Protein AF-A0A0B1RUL2-F1 (afdb_monomer_lite)

pLDDT: mean 76.72, std 11.23, range [47.25, 94.31]

Foldseek 3Di:
DDDDPPDDDDDDDDDDVVVVVVVVVVLVVLAF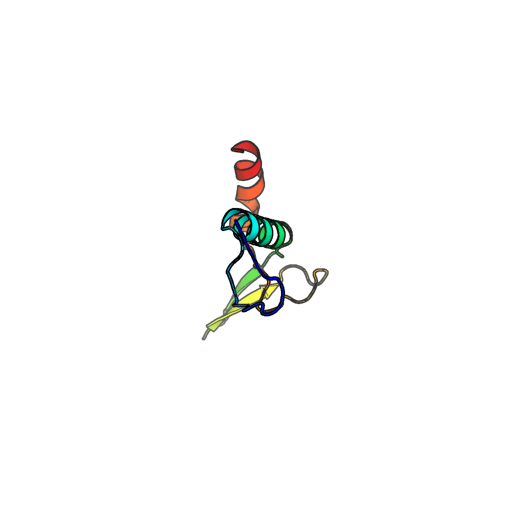EWDWDDDVPDTDIHGPDPPDPDDDPPGDHDYPVNVVCVVVVVVVD

Structure (mmCIF, N/CA/C/O backbone):
data_AF-A0A0B1RUL2-F1
#
_entry.id   AF-A0A0B1RUL2-F1
#
loop_
_atom_site.group_PDB
_atom_site.id
_atom_site.type_symbol
_atom_site.label_atom_id
_atom_site.label_alt_id
_atom_site.label_comp_id
_atom_site.label_asym_id
_atom_site.label_entity_id
_atom_site.label_seq_id
_atom_site.pdbx_PDB_ins_code
_atom_site.Cartn_x
_atom_site.Cartn_y
_atom_site.Cartn_z
_atom_site.occupancy
_atom_site.B_iso_or_equiv
_atom_site.auth_seq_id
_atom_site.auth_comp_id
_atom_site.auth_asym_id
_atom_site.auth_atom_id
_atom_site.pdbx_PDB_model_num
ATOM 1 N N . MET A 1 1 ? 24.252 1.910 -34.331 1.00 47.25 1 MET A N 1
ATOM 2 C CA . MET A 1 1 ? 23.508 0.961 -33.478 1.00 47.25 1 MET A CA 1
ATOM 3 C C . MET A 1 1 ? 22.410 0.353 -34.339 1.00 47.25 1 MET A C 1
ATOM 5 O O . MET A 1 1 ? 21.406 1.003 -34.584 1.00 47.25 1 MET A O 1
ATOM 9 N N . SER A 1 2 ? 22.666 -0.805 -34.944 1.00 53.91 2 SER A N 1
ATOM 10 C CA . SER A 1 2 ? 21.755 -1.447 -35.901 1.00 53.91 2 SER A CA 1
ATOM 11 C C . SER A 1 2 ? 20.805 -2.390 -35.163 1.00 53.91 2 SER A C 1
ATOM 13 O O . SER A 1 2 ? 21.086 -3.577 -35.028 1.00 53.91 2 SER A O 1
ATOM 15 N N . GLY A 1 3 ? 19.707 -1.850 -34.636 1.00 65.31 3 GLY A N 1
ATOM 16 C CA . GLY A 1 3 ? 18.600 -2.661 -34.131 1.00 65.31 3 GLY A CA 1
ATOM 17 C C . GLY A 1 3 ? 17.656 -3.015 -35.277 1.00 65.31 3 GLY A C 1
ATOM 18 O O . GLY A 1 3 ? 16.825 -2.187 -35.640 1.00 65.31 3 GLY A O 1
ATOM 19 N N . SER A 1 4 ? 17.788 -4.214 -35.859 1.00 70.38 4 SER A N 1
ATOM 20 C CA . SER A 1 4 ? 16.717 -4.776 -36.698 1.00 70.38 4 SER A CA 1
ATOM 21 C C . SER A 1 4 ? 15.488 -5.003 -35.811 1.00 70.38 4 SER A C 1
ATOM 23 O O . SER A 1 4 ? 15.592 -5.597 -34.739 1.00 70.38 4 SER A O 1
ATOM 25 N N . CYS A 1 5 ? 14.335 -4.485 -36.232 1.00 73.88 5 CYS A N 1
ATOM 26 C CA . CYS A 1 5 ? 13.089 -4.476 -35.462 1.00 73.88 5 CYS A CA 1
ATOM 27 C C . CYS A 1 5 ? 12.194 -5.695 -35.775 1.00 73.88 5 CYS A C 1
ATOM 29 O O . CYS A 1 5 ? 10.974 -5.602 -35.671 1.00 73.88 5 CYS A O 1
ATOM 31 N N . GLU A 1 6 ? 12.772 -6.822 -36.199 1.00 78.62 6 GLU A N 1
ATOM 32 C CA . GLU A 1 6 ? 11.997 -7.986 -36.660 1.00 78.62 6 GLU A CA 1
ATOM 33 C C . GLU A 1 6 ? 11.614 -8.957 -35.535 1.00 78.62 6 GLU A C 1
ATOM 35 O O . GLU A 1 6 ? 10.585 -9.621 -35.637 1.00 78.62 6 GLU A O 1
ATOM 40 N N . ILE A 1 7 ? 12.376 -9.016 -34.434 1.00 83.88 7 ILE A N 1
ATOM 41 C CA . ILE A 1 7 ? 12.059 -9.872 -33.279 1.00 83.88 7 ILE A CA 1
ATOM 42 C C . ILE A 1 7 ? 12.216 -9.075 -31.985 1.00 83.88 7 ILE A C 1
ATOM 44 O O . ILE A 1 7 ? 13.275 -8.516 -31.702 1.00 83.88 7 ILE A O 1
ATOM 48 N N . LYS A 1 8 ? 11.145 -9.043 -31.186 1.00 83.75 8 LYS A N 1
ATOM 49 C CA . LYS A 1 8 ? 11.133 -8.474 -29.836 1.00 83.75 8 LYS A CA 1
ATOM 50 C C . LYS A 1 8 ? 10.902 -9.591 -28.832 1.00 83.75 8 LYS A C 1
ATOM 52 O O . LYS A 1 8 ? 9.914 -10.314 -28.933 1.00 83.75 8 LYS A O 1
ATOM 57 N N . THR A 1 9 ? 11.792 -9.694 -27.857 1.00 85.56 9 THR A N 1
ATOM 58 C CA . THR A 1 9 ? 11.622 -10.577 -26.703 1.00 85.56 9 THR A CA 1
ATOM 59 C C . THR A 1 9 ? 11.154 -9.731 -25.527 1.00 85.56 9 THR A C 1
ATOM 61 O O . THR A 1 9 ? 11.798 -8.735 -25.204 1.00 85.56 9 THR A O 1
ATOM 64 N N . CYS A 1 10 ? 10.039 -10.113 -24.905 1.00 90.50 10 CYS A N 1
ATOM 65 C CA . CYS A 1 10 ? 9.503 -9.457 -23.713 1.00 90.50 10 CYS A CA 1
ATOM 66 C C . CYS A 1 10 ? 9.678 -10.364 -22.490 1.00 90.50 10 CYS A C 1
ATOM 68 O O . CYS A 1 10 ? 9.641 -11.588 -22.613 1.00 90.50 10 CYS A O 1
ATOM 70 N N . TRP A 1 11 ? 9.828 -9.758 -21.317 1.00 94.31 11 TRP A N 1
ATOM 71 C CA . TRP A 1 11 ? 9.796 -10.426 -20.017 1.00 94.31 11 TRP A CA 1
ATOM 72 C C . TRP A 1 11 ? 9.152 -9.495 -18.994 1.00 94.31 11 TRP A C 1
ATOM 74 O O . TRP A 1 11 ? 9.194 -8.272 -19.151 1.00 94.31 11 TRP A O 1
ATOM 84 N N . ASP A 1 12 ? 8.567 -10.074 -17.949 1.00 93.81 12 ASP A N 1
ATOM 85 C CA . ASP A 1 12 ? 7.996 -9.288 -16.865 1.00 93.81 12 ASP A CA 1
ATOM 86 C C . ASP A 1 12 ? 9.109 -8.609 -16.071 1.00 93.81 12 ASP A C 1
ATOM 88 O O . ASP A 1 12 ? 10.091 -9.227 -15.652 1.00 93.81 12 ASP A O 1
ATOM 92 N N . THR A 1 13 ? 8.944 -7.311 -15.858 1.00 92.62 13 THR A N 1
ATOM 93 C CA . THR A 1 13 ? 9.835 -6.509 -15.026 1.00 92.62 13 THR A CA 1
ATOM 94 C C . THR A 1 13 ? 9.026 -5.825 -13.949 1.00 92.62 13 THR A C 1
ATOM 96 O O . THR A 1 13 ? 7.931 -5.325 -14.209 1.00 92.62 13 THR A O 1
ATOM 99 N N . LEU A 1 14 ? 9.591 -5.751 -12.748 1.00 92.88 14 LEU A N 1
ATOM 100 C CA . LEU A 1 14 ? 9.005 -4.936 -11.698 1.00 92.88 14 LEU A CA 1
ATOM 101 C C . LEU A 1 14 ? 9.126 -3.445 -12.055 1.00 92.88 14 LEU A C 1
ATOM 103 O O . LEU A 1 14 ? 10.158 -3.033 -12.597 1.00 92.88 14 LEU A O 1
ATOM 107 N N . PRO A 1 15 ? 8.100 -2.637 -11.736 1.00 91.31 15 PRO A N 1
ATOM 108 C CA . PRO A 1 15 ? 8.195 -1.188 -11.822 1.00 91.31 15 PRO A CA 1
ATOM 109 C C . PRO A 1 15 ? 9.240 -0.657 -10.837 1.00 91.31 15 PRO A C 1
ATOM 111 O O . PRO A 1 15 ? 9.741 -1.373 -9.961 1.00 91.31 15 PRO A O 1
ATOM 114 N N . SER A 1 16 ? 9.575 0.624 -10.962 1.00 94.25 16 SER A N 1
ATOM 115 C CA . SER A 1 16 ? 10.524 1.244 -10.045 1.00 94.25 16 SER A CA 1
ATOM 116 C C . SER A 1 16 ? 9.998 1.203 -8.607 1.00 94.25 16 SER A C 1
ATOM 118 O O . SER A 1 16 ? 8.798 1.322 -8.350 1.00 94.25 16 SER A O 1
ATOM 120 N N . PHE A 1 17 ? 10.904 1.108 -7.631 1.00 94.31 17 PHE A N 1
ATOM 121 C CA . PHE A 1 17 ? 10.504 1.099 -6.220 1.00 94.31 17 PHE A CA 1
ATOM 122 C C . PHE A 1 17 ? 9.729 2.365 -5.817 1.00 94.31 17 PHE A C 1
ATOM 124 O O . PHE A 1 17 ? 8.871 2.321 -4.940 1.00 94.31 17 PHE A O 1
ATOM 131 N N . ARG A 1 18 ? 9.982 3.491 -6.496 1.00 93.62 18 ARG A N 1
ATOM 132 C CA . ARG A 1 18 ? 9.246 4.740 -6.282 1.00 93.62 18 ARG A CA 1
ATOM 133 C C . ARG A 1 18 ? 7.771 4.610 -6.662 1.00 93.62 18 ARG A C 1
ATOM 135 O O . ARG A 1 18 ? 6.923 5.053 -5.896 1.00 93.62 18 ARG A O 1
ATOM 142 N N . GLU A 1 19 ? 7.468 4.001 -7.805 1.00 93.00 19 GLU A N 1
ATOM 143 C CA . GLU A 1 19 ? 6.085 3.764 -8.242 1.00 93.00 19 GLU A CA 1
ATOM 144 C C . GLU A 1 19 ? 5.370 2.808 -7.287 1.00 93.00 19 GLU A C 1
ATOM 146 O O . GLU A 1 19 ? 4.240 3.069 -6.882 1.00 93.00 19 GLU A O 1
ATOM 151 N N . ILE A 1 20 ? 6.062 1.757 -6.841 1.00 92.88 20 ILE A N 1
ATOM 152 C CA . ILE A 1 20 ? 5.545 0.835 -5.821 1.00 92.88 20 ILE A CA 1
ATOM 153 C C . ILE A 1 20 ? 5.226 1.595 -4.525 1.00 92.88 20 ILE A C 1
ATOM 155 O O . ILE A 1 20 ? 4.138 1.448 -3.971 1.00 92.88 20 ILE A O 1
ATOM 159 N N . GLY A 1 21 ? 6.146 2.445 -4.063 1.00 91.00 21 GLY A N 1
ATOM 160 C CA . GLY A 1 21 ? 5.962 3.259 -2.862 1.00 91.00 21 GLY A CA 1
ATOM 161 C C . GLY A 1 21 ? 4.780 4.224 -2.965 1.00 91.00 21 GLY A C 1
ATOM 162 O O . GLY A 1 21 ? 4.037 4.372 -1.998 1.00 91.00 21 GLY A O 1
ATOM 163 N N . MET A 1 22 ? 4.560 4.831 -4.136 1.00 88.75 22 MET A N 1
ATOM 164 C CA . MET A 1 22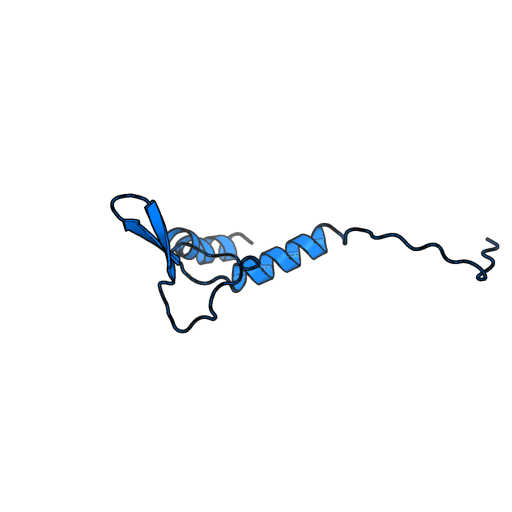 ? 3.392 5.685 -4.382 1.00 88.75 22 MET A CA 1
ATOM 165 C C . MET A 1 22 ? 2.083 4.894 -4.299 1.00 88.75 22 MET A C 1
ATOM 167 O O . MET A 1 22 ? 1.173 5.310 -3.592 1.00 88.75 22 MET A O 1
ATOM 171 N N . ILE A 1 23 ? 2.015 3.716 -4.926 1.00 87.94 23 ILE A N 1
ATOM 172 C CA . ILE A 1 23 ? 0.825 2.850 -4.868 1.00 87.94 23 ILE A CA 1
ATOM 173 C C . ILE A 1 23 ? 0.519 2.430 -3.422 1.00 87.94 23 ILE A C 1
ATOM 175 O O . ILE A 1 23 ? -0.640 2.414 -3.004 1.00 87.94 23 ILE A O 1
ATOM 179 N N . ILE A 1 24 ? 1.552 2.092 -2.645 1.00 87.94 24 ILE A N 1
ATOM 180 C CA . ILE A 1 24 ? 1.399 1.733 -1.229 1.00 87.94 24 ILE A CA 1
ATOM 181 C C . ILE A 1 24 ? 0.906 2.935 -0.422 1.00 87.94 24 ILE A C 1
ATOM 183 O O . ILE A 1 24 ? 0.001 2.776 0.397 1.00 87.94 24 ILE A O 1
ATOM 187 N N . LYS A 1 25 ? 1.466 4.125 -0.667 1.00 84.75 25 LYS A N 1
ATOM 188 C CA . LYS A 1 25 ? 1.049 5.359 0.001 1.00 84.75 25 LYS A CA 1
ATOM 189 C C . LYS A 1 25 ? -0.423 5.664 -0.270 1.00 84.75 25 LYS A C 1
ATOM 191 O O . LYS A 1 25 ? -1.165 5.857 0.683 1.00 84.75 25 LYS A O 1
ATOM 196 N N . ASP A 1 26 ? -0.864 5.610 -1.522 1.00 85.75 26 ASP A N 1
ATOM 197 C CA . ASP A 1 26 ? -2.257 5.893 -1.885 1.00 85.75 26 ASP A CA 1
ATOM 198 C C . ASP A 1 26 ? -3.231 4.903 -1.224 1.00 85.75 26 ASP A C 1
ATOM 200 O O . ASP A 1 26 ? -4.274 5.288 -0.690 1.00 85.75 26 ASP A O 1
ATOM 204 N N . LYS A 1 27 ? -2.869 3.612 -1.191 1.00 83.12 27 LYS A N 1
ATOM 205 C CA . LYS A 1 27 ? -3.648 2.579 -0.489 1.00 83.12 27 LYS A CA 1
ATOM 206 C C . LYS A 1 27 ? -3.674 2.794 1.018 1.00 83.12 27 LYS A C 1
ATOM 208 O O . LYS A 1 27 ? -4.685 2.511 1.657 1.00 83.12 27 LYS A O 1
ATOM 213 N N . PHE A 1 28 ? -2.566 3.251 1.590 1.00 82.19 28 PHE A N 1
ATOM 214 C CA . PHE A 1 28 ? -2.503 3.590 2.998 1.00 82.19 28 PHE A CA 1
ATOM 215 C C . PHE A 1 28 ? -3.387 4.805 3.274 1.00 82.19 28 PHE A C 1
ATOM 217 O O . PHE A 1 2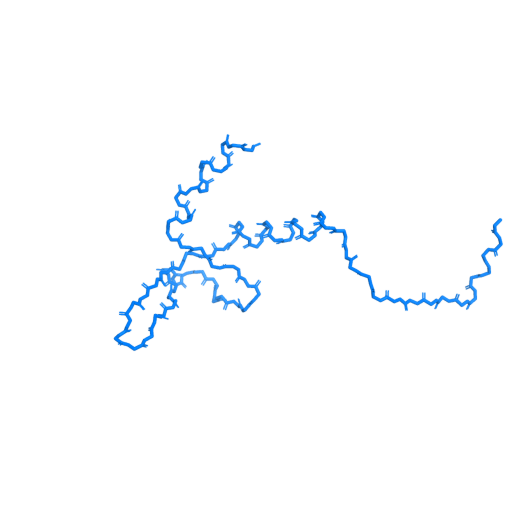8 ? -4.236 4.730 4.150 1.00 82.19 28 PHE A O 1
ATOM 224 N N . ASP A 1 29 ? -3.283 5.892 2.516 1.00 81.25 29 ASP A N 1
ATOM 225 C CA . ASP A 1 29 ? -4.080 7.107 2.715 1.00 81.25 29 ASP A CA 1
ATOM 226 C C . ASP A 1 29 ? -5.593 6.838 2.621 1.00 81.25 29 ASP A C 1
ATOM 228 O O . ASP A 1 29 ? -6.348 7.361 3.440 1.00 81.25 29 ASP A O 1
ATOM 232 N N . GLY A 1 30 ? -6.026 5.931 1.737 1.00 77.31 30 GLY A N 1
ATOM 233 C CA . GLY A 1 30 ? -7.419 5.472 1.629 1.00 77.31 30 GLY A CA 1
ATOM 234 C C . GLY A 1 30 ? -7.853 4.348 2.589 1.00 77.31 30 GLY A C 1
ATOM 235 O O . GLY A 1 30 ? -8.993 3.888 2.502 1.00 77.31 30 GLY A O 1
ATOM 236 N N . ALA A 1 31 ? -6.975 3.869 3.475 1.00 81.94 31 ALA A N 1
ATOM 237 C CA . ALA A 1 31 ? -7.255 2.742 4.366 1.00 81.94 31 ALA A CA 1
ATOM 238 C C . ALA A 1 31 ? -8.333 3.061 5.415 1.00 81.94 31 ALA A C 1
ATOM 240 O O . ALA A 1 31 ? -8.340 4.131 6.026 1.00 81.94 31 ALA A O 1
ATOM 241 N N . SER A 1 32 ? -9.212 2.089 5.671 1.00 79.25 32 SER A N 1
ATOM 242 C CA . SER A 1 32 ? -10.315 2.215 6.634 1.00 79.25 32 SER A CA 1
ATOM 243 C C . SER A 1 32 ? -9.888 1.890 8.068 1.00 79.25 32 SER A C 1
ATOM 245 O O . SER A 1 32 ? -8.977 1.086 8.289 1.00 79.25 32 SER A O 1
ATOM 247 N N . GLU A 1 33 ? -10.572 2.497 9.045 1.00 80.25 33 GLU A N 1
ATOM 248 C CA . GLU A 1 33 ? -10.348 2.209 10.463 1.00 80.25 33 GLU A CA 1
ATOM 249 C C . GLU A 1 33 ? -10.886 0.825 10.845 1.00 80.25 33 GLU A C 1
ATOM 251 O O . GLU A 1 33 ? -12.068 0.512 10.660 1.00 80.25 33 GLU A O 1
ATOM 256 N N . VAL A 1 34 ? -10.016 0.022 11.446 1.00 84.56 34 VAL A N 1
ATOM 257 C CA . VAL A 1 34 ? -10.332 -1.287 12.002 1.00 84.56 34 VAL A CA 1
ATOM 258 C C . VAL A 1 34 ? -10.082 -1.315 13.509 1.00 84.56 34 VAL A C 1
ATOM 260 O O . VAL A 1 34 ? -9.189 -0.640 14.030 1.00 84.56 34 VAL A O 1
ATOM 263 N N . ALA A 1 35 ? -10.883 -2.103 14.217 1.00 82.50 35 ALA A N 1
ATOM 264 C CA . ALA A 1 35 ? -10.680 -2.452 15.616 1.00 82.50 35 ALA A CA 1
ATOM 265 C C . ALA A 1 35 ? -10.402 -3.950 15.738 1.00 82.50 35 ALA A C 1
ATOM 267 O O . ALA A 1 35 ? -10.772 -4.734 14.866 1.00 82.50 35 ALA A O 1
ATOM 268 N N . ILE A 1 36 ? -9.734 -4.327 16.821 1.00 82.62 36 ILE A N 1
ATOM 269 C CA . ILE A 1 36 ? -9.544 -5.724 17.191 1.00 82.62 36 ILE A CA 1
ATOM 270 C C . ILE A 1 36 ? -10.569 -6.013 18.283 1.00 82.62 36 ILE A C 1
ATOM 272 O O . ILE A 1 36 ? -10.557 -5.359 19.324 1.00 82.62 36 ILE A O 1
ATOM 276 N N . GLU A 1 37 ? -11.469 -6.949 18.018 1.00 83.19 37 GLU A N 1
ATOM 277 C CA . GLU A 1 37 ? -12.357 -7.526 19.020 1.00 83.19 37 GLU A CA 1
ATOM 278 C C . GLU A 1 37 ? -11.711 -8.810 19.535 1.00 83.19 37 GLU A C 1
ATOM 280 O O . GLU A 1 37 ? -11.477 -9.752 18.773 1.00 83.19 37 GLU A O 1
ATOM 285 N N . GLU A 1 38 ? -11.374 -8.831 20.823 1.00 80.69 38 GLU A N 1
ATOM 286 C CA . GLU A 1 38 ? -10.887 -10.036 21.488 1.00 80.69 38 GLU A CA 1
ATOM 287 C C . GLU A 1 38 ? -12.091 -10.905 21.864 1.00 80.69 38 GLU A C 1
ATOM 289 O O . GLU A 1 38 ? -12.759 -10.677 22.869 1.00 80.69 38 GLU A O 1
ATOM 294 N N . GLU A 1 39 ? -12.407 -11.871 21.004 1.00 77.19 39 GLU A N 1
ATOM 295 C CA . GLU A 1 39 ? -13.300 -12.981 21.336 1.00 77.19 39 GLU A CA 1
ATOM 296 C C . GLU A 1 39 ? -12.464 -14.088 21.997 1.00 77.19 39 GLU A C 1
ATOM 298 O O . GLU A 1 39 ? -11.324 -14.310 21.583 1.00 77.19 39 GLU A O 1
ATOM 303 N N . ASP A 1 40 ? -13.032 -14.803 22.979 1.00 74.50 40 ASP A N 1
ATOM 304 C CA . ASP A 1 40 ? -12.376 -15.760 23.902 1.00 74.50 40 ASP A CA 1
ATOM 305 C C . ASP A 1 40 ? -11.433 -16.809 23.264 1.00 74.50 40 ASP A C 1
ATOM 307 O O . ASP A 1 40 ? -10.688 -17.492 23.966 1.00 74.50 40 ASP A O 1
ATOM 311 N N . SER A 1 41 ? -11.457 -16.971 21.938 1.00 74.81 41 SER A N 1
ATOM 312 C CA . SER A 1 41 ? -10.635 -17.936 21.199 1.00 74.81 41 SER A CA 1
ATOM 313 C C . SER A 1 41 ? -9.796 -17.348 20.059 1.00 74.81 41 SER A C 1
ATOM 315 O O . SER A 1 41 ? -8.749 -17.922 19.755 1.00 74.81 41 SER A O 1
ATOM 317 N N . GLN A 1 42 ? -10.198 -16.232 19.431 1.00 76.12 42 GLN A N 1
ATOM 318 C CA . GLN A 1 42 ? -9.434 -15.586 18.356 1.00 76.12 42 GLN A CA 1
ATOM 319 C C . GLN A 1 42 ? -9.720 -14.079 18.259 1.00 76.12 42 GLN A C 1
ATOM 321 O O . GLN A 1 42 ? -10.884 -13.683 18.183 1.00 76.12 42 GLN A O 1
ATOM 326 N N . PRO A 1 43 ? -8.676 -13.235 18.152 1.00 77.50 43 PRO A N 1
ATOM 327 C CA . PRO A 1 43 ? -8.861 -11.821 17.864 1.00 77.50 43 PRO A CA 1
ATOM 328 C C . PRO A 1 43 ? -9.427 -11.645 16.451 1.00 77.50 43 PRO A C 1
ATOM 330 O O . PRO A 1 43 ? -8.835 -12.103 15.468 1.00 77.50 43 PRO A O 1
ATOM 333 N N . ARG A 1 44 ? -10.569 -10.962 16.332 1.00 81.25 44 ARG A N 1
ATOM 334 C CA . ARG A 1 44 ? -11.187 -10.626 15.045 1.00 81.25 44 ARG A CA 1
ATOM 335 C C . ARG A 1 44 ? -10.952 -9.168 14.705 1.00 81.25 44 ARG A C 1
ATOM 337 O O . ARG A 1 44 ? -11.127 -8.281 15.533 1.00 81.25 44 ARG A O 1
ATOM 344 N N . ILE A 1 45 ? -10.586 -8.914 13.454 1.00 80.06 45 ILE A N 1
ATOM 345 C CA . ILE A 1 45 ? -10.497 -7.556 12.926 1.00 80.06 45 ILE A CA 1
ATOM 346 C C . ILE A 1 45 ? -11.888 -7.165 12.436 1.00 80.06 45 ILE A C 1
ATOM 348 O O . ILE A 1 45 ? -12.421 -7.773 11.507 1.00 80.06 45 ILE A O 1
ATOM 352 N N . VAL A 1 46 ? -12.465 -6.141 13.051 1.00 81.25 46 VAL A N 1
ATOM 353 C CA . VAL A 1 46 ? -13.768 -5.593 12.676 1.00 81.25 46 VAL A CA 1
ATOM 354 C C . VAL A 1 46 ? -13.606 -4.190 12.115 1.00 81.25 46 VAL A C 1
ATOM 356 O O . VAL A 1 46 ? -12.762 -3.406 12.551 1.00 81.25 46 VAL A O 1
ATOM 359 N N . MET A 1 47 ? -14.419 -3.849 11.120 1.00 74.12 47 MET A N 1
ATOM 360 C CA . MET A 1 47 ? -14.469 -2.482 10.610 1.00 74.12 47 MET A CA 1
ATOM 361 C C . MET A 1 47 ? -15.237 -1.621 11.607 1.00 74.12 47 MET A C 1
ATOM 363 O O . MET A 1 47 ? -16.382 -1.932 11.929 1.00 74.12 47 MET A O 1
ATOM 367 N N . LYS A 1 48 ? -14.643 -0.512 12.061 1.00 77.56 48 LYS A N 1
ATOM 368 C CA . LYS A 1 48 ? -15.356 0.411 12.956 1.00 77.56 48 LYS A CA 1
ATOM 369 C C . LYS A 1 48 ? -16.487 1.154 12.258 1.00 77.56 48 LYS A C 1
ATOM 371 O O . LYS A 1 48 ? -17.457 1.541 12.902 1.00 77.56 48 LYS A O 1
ATOM 376 N N . ASN A 1 49 ? -16.358 1.386 10.953 1.00 71.00 49 ASN A N 1
ATOM 377 C CA . ASN A 1 49 ? -17.335 2.145 10.189 1.00 71.00 49 ASN A CA 1
ATOM 378 C C . ASN A 1 49 ? -17.813 1.356 8.961 1.00 71.00 49 ASN A C 1
ATOM 380 O O . ASN A 1 49 ? -17.054 1.088 8.034 1.00 71.00 49 ASN A O 1
ATOM 384 N N . SER A 1 50 ? -19.104 1.015 8.972 1.00 64.25 50 SER A N 1
ATOM 385 C CA . SER A 1 50 ? -19.796 0.240 7.932 1.00 64.25 50 SER A CA 1
ATOM 386 C C . SER A 1 50 ? -19.999 1.014 6.615 1.00 64.25 50 SER A C 1
ATOM 388 O O . SER A 1 50 ? -20.339 0.420 5.596 1.00 64.25 50 SER A O 1
ATOM 390 N N . GLN A 1 51 ? -19.788 2.339 6.607 1.00 64.88 51 GLN A N 1
ATOM 391 C CA . GLN A 1 51 ? -19.946 3.168 5.402 1.00 64.88 51 GLN A CA 1
ATOM 392 C C . GLN A 1 51 ? -18.754 3.103 4.436 1.00 64.88 51 GLN A C 1
ATOM 394 O O . GLN A 1 51 ? -18.853 3.583 3.306 1.00 64.88 51 GLN A O 1
ATOM 399 N N . PHE A 1 52 ? -17.633 2.511 4.848 1.00 66.06 52 PHE A N 1
ATOM 400 C CA . PHE A 1 52 ? -16.498 2.287 3.958 1.00 66.06 52 PHE A CA 1
ATOM 401 C C . PHE A 1 52 ? -16.670 0.986 3.168 1.00 66.06 52 PHE A C 1
ATOM 403 O O . PHE A 1 52 ? -17.317 0.039 3.620 1.00 66.06 52 PHE A O 1
ATOM 410 N N . LYS A 1 53 ? -16.107 0.939 1.951 1.00 60.19 53 LYS A N 1
ATOM 411 C CA . LYS A 1 53 ? -16.120 -0.278 1.124 1.00 60.19 53 LYS A CA 1
ATOM 412 C C . LYS A 1 53 ? -15.566 -1.454 1.936 1.00 60.19 53 LYS A C 1
ATOM 414 O O . LYS A 1 53 ? -14.563 -1.303 2.626 1.00 60.19 53 LYS A O 1
ATOM 419 N N . ARG A 1 54 ? -16.199 -2.631 1.809 1.00 61.75 54 ARG A N 1
ATOM 420 C CA . ARG A 1 54 ? -15.673 -3.890 2.362 1.00 61.75 54 ARG A CA 1
ATOM 421 C C . ARG A 1 54 ? -14.205 -4.036 1.967 1.00 61.75 54 ARG A C 1
ATOM 423 O O . ARG A 1 54 ? -13.894 -3.954 0.778 1.00 61.75 54 ARG A O 1
ATOM 430 N N . HIS A 1 55 ? -13.340 -4.246 2.957 1.00 61.25 55 HIS A N 1
ATOM 431 C CA . HIS A 1 55 ? -11.918 -4.434 2.707 1.00 61.25 55 HIS A CA 1
ATOM 432 C C . HIS A 1 55 ? -11.715 -5.644 1.781 1.00 61.25 55 HIS A C 1
ATOM 434 O O . HIS A 1 55 ? -12.327 -6.697 1.971 1.00 61.25 55 HIS A O 1
ATOM 440 N N . THR A 1 56 ? -10.873 -5.491 0.762 1.00 66.06 56 THR A N 1
ATOM 441 C CA . THR A 1 56 ? -10.354 -6.628 -0.009 1.00 66.06 56 THR A CA 1
ATOM 442 C C . THR A 1 56 ? -8.985 -7.011 0.560 1.00 66.06 56 THR A C 1
ATOM 444 O O . THR A 1 56 ? -8.336 -6.202 1.217 1.00 66.06 56 THR A O 1
ATOM 447 N N . ASN A 1 57 ? -8.492 -8.223 0.292 1.00 65.00 57 ASN A N 1
ATOM 448 C CA . ASN A 1 57 ? -7.158 -8.677 0.731 1.00 65.00 57 ASN A CA 1
ATOM 449 C C . ASN A 1 57 ? -5.991 -7.812 0.199 1.00 65.00 57 ASN A C 1
ATOM 451 O O . ASN A 1 57 ? -4.850 -8.002 0.602 1.00 65.00 57 ASN A O 1
ATOM 455 N N . ALA A 1 58 ? -6.269 -6.895 -0.733 1.00 64.94 58 ALA A N 1
ATOM 456 C CA . ALA A 1 58 ? -5.306 -5.974 -1.329 1.00 64.94 58 ALA A CA 1
ATOM 457 C C . ALA A 1 58 ? -5.312 -4.571 -0.689 1.00 64.94 58 ALA A C 1
ATOM 459 O O . ALA A 1 58 ? -4.575 -3.697 -1.157 1.00 64.94 58 ALA A O 1
ATOM 460 N N . ASP A 1 59 ? -6.152 -4.335 0.320 1.00 68.62 59 ASP A N 1
ATOM 461 C CA . ASP A 1 59 ? -6.297 -3.039 0.981 1.00 68.62 59 ASP A CA 1
ATOM 462 C C . ASP A 1 59 ? -5.676 -3.068 2.377 1.00 68.62 59 ASP A C 1
ATOM 464 O O . ASP A 1 59 ? -5.720 -4.078 3.081 1.00 68.62 59 ASP A O 1
ATOM 468 N N . PHE A 1 60 ? -5.099 -1.940 2.785 1.00 73.69 60 PHE A N 1
ATOM 469 C CA . PHE A 1 60 ? -4.587 -1.784 4.139 1.00 73.69 60 PHE A CA 1
ATOM 470 C C . PHE A 1 60 ? -5.734 -1.452 5.102 1.00 73.69 60 PHE A C 1
ATOM 472 O O . PHE A 1 60 ? -6.649 -0.699 4.767 1.00 73.69 60 PHE A O 1
ATOM 479 N N . GLY A 1 61 ? -5.665 -1.994 6.318 1.00 78.69 61 GLY A N 1
ATOM 480 C CA . GLY A 1 61 ? -6.474 -1.558 7.455 1.00 78.69 61 GLY A CA 1
ATOM 481 C C . GLY A 1 61 ? -5.621 -0.731 8.412 1.00 78.69 61 GLY A C 1
ATOM 482 O O . GLY A 1 61 ? -4.456 -1.059 8.642 1.00 78.69 61 GLY A O 1
ATOM 483 N N . LYS A 1 62 ? -6.182 0.341 8.976 1.00 76.75 62 LYS A N 1
ATOM 484 C CA . LYS A 1 62 ? -5.513 1.164 9.995 1.00 76.75 62 LYS A CA 1
ATOM 485 C C . LYS A 1 62 ? -6.213 1.003 11.334 1.00 76.75 62 LYS A C 1
ATOM 487 O O . LYS A 1 62 ? -7.432 1.071 11.394 1.00 76.75 62 LYS A O 1
ATOM 492 N N . SER A 1 63 ? -5.465 0.844 12.421 1.00 75.44 63 SER A N 1
ATOM 493 C CA . SER A 1 63 ? -6.055 0.936 13.760 1.00 75.44 63 SER A CA 1
ATOM 494 C C . SER A 1 63 ? -6.276 2.398 14.158 1.00 75.44 63 SER A C 1
ATOM 496 O O . SER A 1 63 ? -5.575 3.296 13.681 1.00 75.44 63 SER A O 1
ATOM 498 N N . ALA A 1 64 ? -7.203 2.633 15.090 1.00 71.62 64 ALA A N 1
ATOM 499 C CA . ALA A 1 64 ? -7.445 3.949 15.693 1.00 71.62 64 ALA A CA 1
ATOM 500 C C . ALA A 1 64 ? -6.148 4.632 16.168 1.00 71.62 64 ALA A C 1
ATOM 502 O O . ALA A 1 64 ? -5.955 5.836 16.005 1.00 71.62 64 ALA A O 1
ATOM 503 N N . GLN A 1 65 ? -5.230 3.836 16.723 1.00 72.56 65 GLN A N 1
ATOM 504 C CA . GLN A 1 65 ? -3.952 4.318 17.227 1.00 72.56 65 GLN A CA 1
ATOM 505 C C . GLN A 1 65 ? -3.063 4.836 16.096 1.00 72.56 65 GLN A C 1
ATOM 507 O O . GLN A 1 65 ? -2.558 5.949 16.190 1.00 72.56 65 GLN A O 1
ATOM 512 N N . ILE A 1 66 ? -2.933 4.090 14.995 1.00 76.19 66 ILE A N 1
ATOM 513 C CA . ILE A 1 66 ? -2.153 4.516 13.821 1.00 76.19 66 ILE A CA 1
ATOM 514 C C . ILE A 1 66 ? -2.745 5.791 13.203 1.00 76.19 66 ILE A C 1
ATOM 516 O O . ILE A 1 66 ? -1.994 6.691 12.831 1.00 76.19 66 ILE A O 1
ATOM 520 N N . LEU A 1 67 ? -4.077 5.910 13.149 1.00 70.44 67 LEU A N 1
ATOM 521 C CA . LEU A 1 67 ? -4.754 7.108 12.639 1.00 70.44 67 LEU A CA 1
ATOM 522 C C . LEU A 1 67 ? -4.422 8.369 13.450 1.00 70.44 67 LEU A C 1
ATOM 524 O O . LEU A 1 67 ? -4.245 9.429 12.854 1.00 70.44 67 LEU A O 1
ATOM 528 N N . SER A 1 68 ? -4.267 8.264 14.775 1.00 71.88 68 SER A N 1
ATOM 529 C CA . SER A 1 68 ? -3.919 9.409 15.637 1.00 71.88 68 SER A CA 1
ATOM 530 C C . SER A 1 68 ? -2.524 9.996 15.380 1.00 71.88 68 SER A C 1
A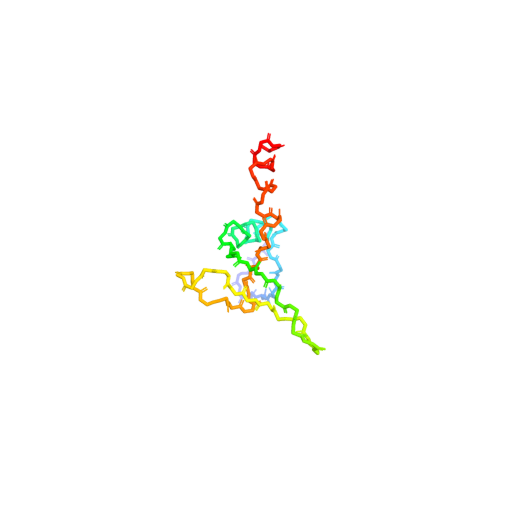TOM 532 O O . SER A 1 68 ? -2.293 11.168 15.672 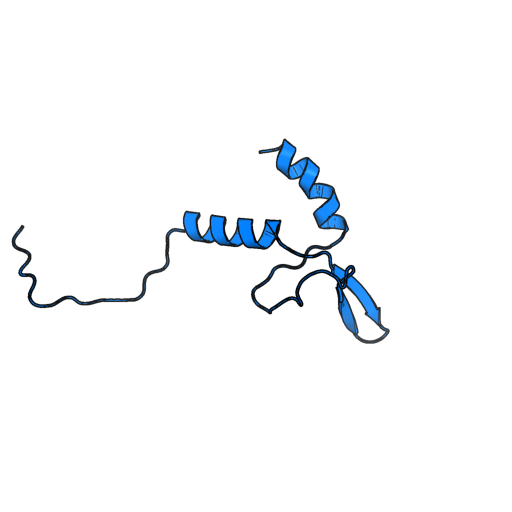1.00 71.88 68 SER A O 1
ATOM 534 N N . TYR A 1 69 ? -1.612 9.221 14.783 1.00 77.12 69 TYR A N 1
ATOM 535 C CA . TYR A 1 69 ? -0.266 9.680 14.431 1.00 77.12 69 TYR A CA 1
ATOM 536 C C . TYR A 1 69 ? -0.174 10.260 13.015 1.00 77.12 69 TYR A C 1
ATOM 538 O O . TYR A 1 69 ? 0.793 10.955 12.717 1.00 77.12 69 TYR A O 1
ATOM 546 N N . LEU A 1 70 ? -1.164 10.036 12.141 1.00 74.25 70 LEU A N 1
ATOM 547 C CA . LEU A 1 70 ? -1.159 10.580 10.774 1.00 74.25 70 LEU A CA 1
ATOM 548 C C . LEU A 1 70 ? -1.070 12.111 10.692 1.00 74.25 70 LEU A C 1
ATOM 550 O O . LEU A 1 70 ? -0.323 12.593 9.841 1.00 74.25 70 LEU A O 1
ATOM 554 N N . PRO A 1 71 ? -1.758 12.898 11.545 1.00 72.62 71 PRO A N 1
ATOM 555 C CA . PRO A 1 71 ? -1.600 14.349 11.542 1.00 72.62 71 PRO A CA 1
ATOM 556 C C . PRO A 1 71 ? -0.163 14.765 11.872 1.00 72.62 71 PRO A C 1
ATOM 558 O O . PRO A 1 71 ? 0.352 15.710 11.288 1.00 72.62 71 PRO A O 1
ATOM 561 N N . LEU A 1 72 ? 0.499 14.032 12.775 1.00 67.50 72 LEU A N 1
ATOM 562 C CA . LEU A 1 72 ? 1.892 14.274 13.161 1.00 67.50 72 LEU A CA 1
ATOM 563 C C . LEU A 1 72 ? 2.863 13.864 12.050 1.00 67.50 72 LEU A C 1
ATOM 565 O O . LEU A 1 72 ? 3.862 14.538 11.826 1.00 67.50 72 LEU A O 1
ATOM 569 N N . LEU A 1 73 ? 2.550 12.789 11.328 1.00 64.94 73 LEU A N 1
ATOM 570 C CA . LEU A 1 73 ? 3.334 12.316 10.191 1.00 64.94 73 LEU A CA 1
ATOM 571 C C . LEU A 1 73 ? 3.270 13.310 9.022 1.00 64.94 73 LEU A C 1
ATOM 573 O O . LEU A 1 73 ? 4.304 13.638 8.460 1.00 64.94 73 LEU A O 1
ATOM 577 N N . ASN A 1 74 ? 2.093 13.869 8.725 1.00 64.31 74 ASN A N 1
ATOM 578 C CA . ASN A 1 74 ? 1.929 14.924 7.713 1.00 64.31 74 ASN A CA 1
ATOM 579 C C . ASN A 1 74 ? 2.557 16.276 8.104 1.00 64.31 74 ASN A C 1
ATOM 581 O O . ASN A 1 74 ? 2.678 17.140 7.249 1.00 64.31 74 ASN A O 1
ATOM 585 N N . LEU A 1 75 ? 2.916 16.483 9.375 1.00 58.94 75 LEU A N 1
ATOM 586 C CA . LEU A 1 75 ? 3.660 17.666 9.835 1.00 58.94 75 LEU A CA 1
ATOM 587 C C . LEU A 1 75 ? 5.183 17.464 9.789 1.00 58.94 75 LEU A C 1
ATOM 589 O O . LEU A 1 75 ? 5.932 18.433 9.889 1.00 58.94 75 LEU A O 1
ATOM 593 N N . LEU A 1 76 ? 5.638 16.213 9.686 1.00 53.28 76 LEU A N 1
ATOM 594 C CA . LEU A 1 76 ? 7.052 15.829 9.628 1.00 53.28 76 LEU A CA 1
ATOM 595 C C . LEU A 1 76 ? 7.584 15.677 8.191 1.00 53.28 76 LEU A C 1
ATOM 597 O O . LEU A 1 76 ? 8.792 15.518 8.019 1.00 53.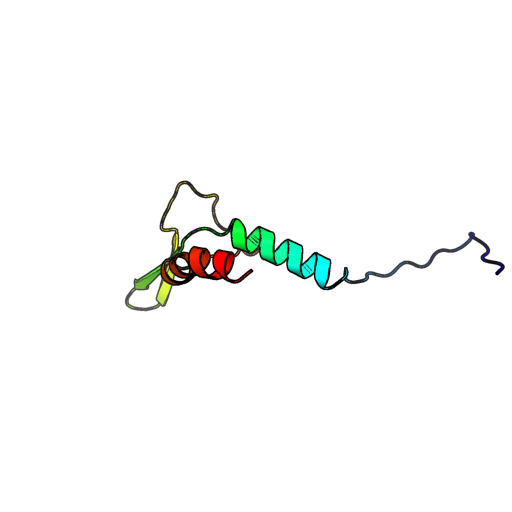28 76 LEU A O 1
ATOM 601 N N . PHE A 1 77 ? 6.707 15.737 7.187 1.00 47.56 77 PHE A N 1
ATOM 602 C CA . PHE A 1 77 ? 7.017 15.716 5.754 1.00 47.56 77 PHE A CA 1
ATOM 603 C C . PHE A 1 77 ? 6.476 16.975 5.078 1.00 47.56 77 PHE A C 1
ATOM 605 O O . PHE A 1 77 ? 7.115 17.416 4.097 1.00 47.56 77 PHE A O 1
#

InterPro domains:
  IPR005817 Wnt [PF00110] (1-59)
  IPR005817 Wnt [PTHR12027] (1-59)

Organism: Oesophagostomum dentatum (NCBI:txid61180)

Secondary structure (DSSP, 8-state):
-----S-------PPPHHHHHHHHHHHHHTPEEEEEEEETTEEEEEES-TTSPPPPTTS-EEEHHHHHHHHHHHHH-

Radius of gyration: 20.55 Å; chains: 1; bounding box: 44×36×61 Å

Sequence (77 aa):
MSGSCEIKTCWDTLPSFREIGMIIKDKFDGASEVAIEEEDSQPRIVMKNSQFKRHTNADFGKSAQILSYLPLLNLLF